Protein AF-A0AAP8KKJ9-F1 (afdb_monomer_lite)

Foldseek 3Di:
DDQDDDDDDPDPHDDPCNVCVVVVVDDDPVNDDDVVDADDDDDDDPDPDDDCPDDDCPVVVPDPRDPDDDDPVNADPDDDDPPPPD

Secondary structure (DSSP, 8-state):
-------STTS----TTHHHHHTT-SPPGGG---TT---------SSSS--------HHHHTSTT------GGGS-SS----S---

pLDDT: mean 87.43, std 14.56, range [43.12, 98.31]

InterPro domains:
  IPR000674 Aldehyde oxidase/xanthine dehydrogenase, a/b hammerhead [PF01315] (23-80)
  IPR000674 Aldehyde oxidase/xanthine dehydrogenase, a/b hammerhead [SM01008] (23-84)
  IPR036856 Aldehyde oxidase/xanthine dehydrogenase, a/b hammerhead superfamily [SSF54665] (7-81)

Radius of gyration: 22.96 Å; chains: 1; bounding box: 51×31×57 Å

Sequence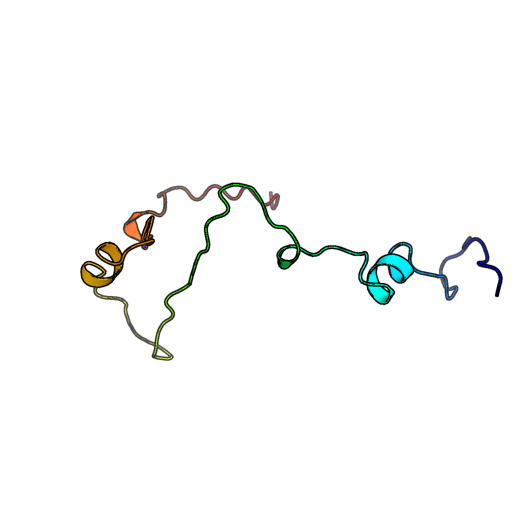 (86 aa):
MEAREATATGESCMRVDAIAKVTGRARYTDDYVMAGMCYAKYVRSPIAHGYAVSINDEQARSLPGVLAIFTWEDVPDIPFATAGHA

Structure (mmCIF, N/CA/C/O backbone):
data_AF-A0AAP8KKJ9-F1
#
_entry.id   AF-A0AAP8KKJ9-F1
#
loop_
_atom_site.group_PDB
_atom_site.id
_atom_site.type_symbol
_atom_site.label_atom_id
_atom_site.label_alt_id
_atom_site.label_comp_id
_atom_site.label_asym_id
_atom_site.label_entity_id
_atom_site.label_seq_id
_atom_site.pdbx_PDB_ins_code
_atom_site.Cartn_x
_atom_site.Cartn_y
_atom_site.Cartn_z
_atom_site.occupancy
_atom_site.B_iso_or_equiv
_atom_site.auth_seq_id
_atom_site.auth_comp_id
_atom_site.auth_asym_id
_atom_site.auth_atom_id
_atom_site.pdbx_PDB_model_num
ATOM 1 N N . MET A 1 1 ? 24.790 2.691 -34.585 1.00 48.69 1 MET A N 1
ATOM 2 C CA . MET A 1 1 ? 25.567 1.855 -33.649 1.00 48.69 1 MET A CA 1
ATOM 3 C C . MET A 1 1 ? 24.879 0.508 -33.633 1.00 48.69 1 MET A C 1
ATOM 5 O O . MET A 1 1 ? 23.774 0.421 -33.115 1.00 48.69 1 MET A O 1
ATOM 9 N N . GLU A 1 2 ? 25.425 -0.470 -34.349 1.00 53.72 2 GLU A N 1
ATOM 10 C CA . GLU A 1 2 ? 24.778 -1.777 -34.489 1.00 53.72 2 GLU A CA 1
ATOM 11 C C . GLU A 1 2 ? 24.860 -2.551 -33.171 1.00 53.72 2 GLU A C 1
ATOM 13 O O . GLU A 1 2 ? 25.909 -2.583 -32.524 1.00 53.72 2 GLU A O 1
ATOM 18 N N . ALA A 1 3 ? 23.733 -3.126 -32.749 1.00 54.19 3 ALA A N 1
ATOM 19 C CA . ALA A 1 3 ? 23.673 -3.982 -31.575 1.00 54.19 3 ALA A CA 1
ATOM 20 C C . ALA A 1 3 ? 24.402 -5.293 -31.898 1.00 54.19 3 ALA A C 1
ATOM 22 O O . ALA A 1 3 ? 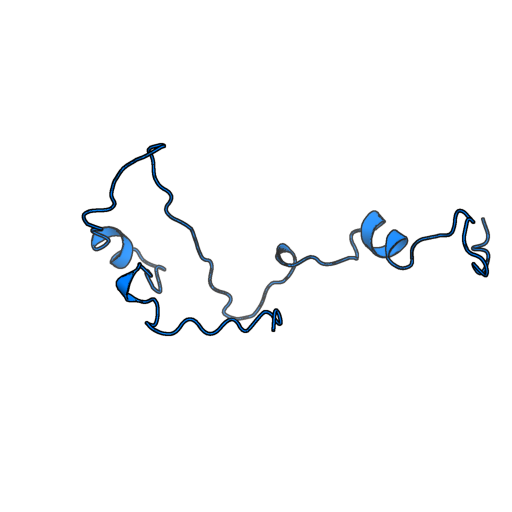23.953 -6.064 -32.741 1.00 54.19 3 ALA A O 1
ATOM 23 N N . ARG A 1 4 ? 25.552 -5.519 -31.260 1.00 59.16 4 ARG A N 1
ATOM 24 C CA . ARG A 1 4 ? 26.286 -6.783 -31.358 1.00 59.16 4 ARG A CA 1
ATOM 25 C C . ARG A 1 4 ? 25.558 -7.854 -30.546 1.00 59.16 4 ARG A C 1
ATOM 27 O O . ARG A 1 4 ? 25.154 -7.589 -29.414 1.00 59.16 4 ARG A O 1
ATOM 34 N N . GLU A 1 5 ? 25.397 -9.039 -31.123 1.00 62.22 5 GLU A N 1
ATOM 35 C CA . GLU A 1 5 ? 24.887 -10.222 -30.427 1.00 62.22 5 GLU A CA 1
ATOM 36 C C . GLU A 1 5 ? 25.884 -10.617 -29.323 1.00 62.22 5 GLU A C 1
ATOM 38 O O . GLU A 1 5 ? 27.074 -10.787 -29.586 1.00 62.22 5 GLU A O 1
ATOM 43 N N . ALA A 1 6 ? 25.428 -10.651 -28.069 1.00 61.78 6 ALA A N 1
ATOM 44 C CA . ALA A 1 6 ? 26.289 -10.875 -26.911 1.00 61.78 6 ALA A CA 1
ATOM 45 C C . ALA A 1 6 ? 26.478 -12.376 -26.674 1.00 61.78 6 ALA A C 1
ATOM 47 O O . ALA A 1 6 ? 25.542 -13.067 -26.274 1.00 61.78 6 ALA A O 1
ATOM 48 N N . THR A 1 7 ? 27.694 -12.869 -26.903 1.00 67.31 7 THR A N 1
ATOM 49 C CA . THR A 1 7 ? 28.022 -14.305 -26.839 1.00 67.31 7 THR A CA 1
ATOM 50 C C . THR A 1 7 ? 28.833 -14.717 -25.606 1.00 67.31 7 THR A C 1
ATOM 52 O O . THR A 1 7 ? 29.063 -15.910 -25.425 1.00 67.31 7 THR A O 1
ATOM 55 N N . ALA A 1 8 ? 29.285 -13.788 -24.750 1.00 65.00 8 ALA A N 1
ATOM 56 C CA . ALA A 1 8 ? 30.266 -14.117 -23.712 1.00 65.00 8 ALA A CA 1
ATOM 57 C C . ALA A 1 8 ? 30.077 -13.395 -22.367 1.00 65.00 8 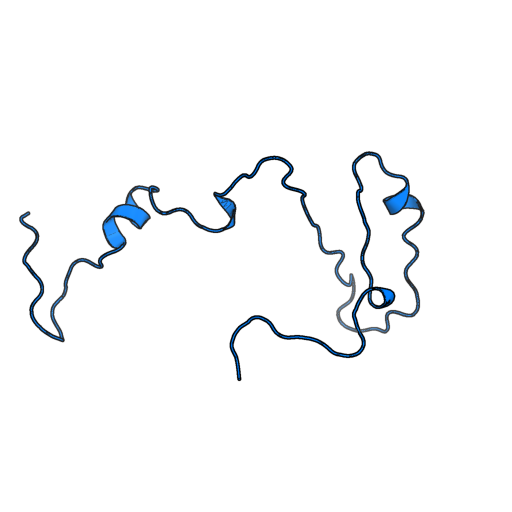ALA A C 1
ATOM 59 O O . ALA A 1 8 ? 29.733 -12.216 -22.281 1.00 65.00 8 ALA A O 1
ATOM 60 N N . THR A 1 9 ? 30.388 -14.126 -21.294 1.00 80.38 9 THR A N 1
ATOM 61 C CA . THR A 1 9 ? 30.572 -13.602 -19.936 1.00 80.38 9 THR A CA 1
ATOM 62 C C . THR A 1 9 ? 31.701 -12.570 -19.904 1.00 80.38 9 THR A C 1
ATOM 64 O O . THR A 1 9 ? 32.816 -12.876 -20.319 1.00 80.38 9 THR A O 1
ATOM 67 N N . GLY A 1 10 ? 31.433 -11.379 -19.361 1.00 82.12 10 GLY A N 1
ATOM 68 C CA . GLY A 1 10 ? 32.431 -10.315 -19.169 1.00 82.12 10 GLY A CA 1
ATOM 69 C C . GLY A 1 10 ? 32.363 -9.162 -20.177 1.00 82.12 10 GLY A C 1
ATOM 70 O O . GLY A 1 10 ? 33.024 -8.147 -19.971 1.00 82.12 10 GLY A O 1
ATOM 71 N N . GLU A 1 11 ? 31.545 -9.265 -21.227 1.00 83.44 11 GLU A N 1
ATOM 72 C CA . GLU A 1 11 ? 31.362 -8.182 -22.198 1.00 83.44 11 GLU A CA 1
ATOM 73 C C . GLU A 1 11 ? 30.282 -7.176 -21.764 1.00 83.44 11 GLU A C 1
ATOM 75 O O . GLU A 1 11 ? 29.247 -7.535 -21.195 1.00 83.44 11 GLU A O 1
ATOM 80 N N . SER A 1 12 ? 30.501 -5.893 -22.079 1.00 82.12 12 SER A N 1
ATOM 81 C CA . SER A 1 12 ? 29.489 -4.841 -21.918 1.00 82.12 12 SER A CA 1
ATOM 82 C C . SER A 1 12 ? 28.428 -4.978 -23.011 1.00 82.12 12 SER A C 1
ATOM 84 O O . SER A 1 12 ? 28.584 -4.471 -24.124 1.00 82.12 12 SER A O 1
ATOM 86 N N . CYS A 1 13 ? 27.362 -5.712 -22.701 1.00 84.69 13 CYS A N 1
ATOM 87 C CA . CYS A 1 13 ? 26.245 -5.973 -23.601 1.00 84.69 13 CYS A CA 1
ATOM 88 C C . CYS A 1 13 ? 25.005 -5.144 -23.241 1.00 84.69 13 CYS A C 1
ATOM 90 O O . CYS A 1 13 ? 24.810 -4.708 -22.103 1.00 84.69 13 CYS A O 1
ATOM 92 N N . MET A 1 14 ? 24.133 -4.922 -24.229 1.00 85.38 14 MET A N 1
ATOM 93 C CA . MET A 1 14 ? 22.853 -4.261 -23.991 1.00 85.38 14 MET A CA 1
ATOM 94 C C . MET A 1 14 ? 21.935 -5.191 -23.192 1.00 85.38 14 MET A C 1
ATOM 96 O O . MET A 1 14 ? 21.615 -6.293 -23.631 1.00 85.38 14 MET A O 1
ATOM 100 N N . ARG A 1 15 ? 21.476 -4.731 -22.025 1.00 88.12 15 ARG A N 1
ATOM 101 C CA . ARG A 1 15 ? 20.521 -5.478 -21.197 1.00 88.12 15 ARG A CA 1
ATOM 102 C C . ARG A 1 15 ? 19.184 -5.615 -21.934 1.00 88.12 15 ARG A C 1
ATOM 104 O O . ARG A 1 15 ? 18.694 -4.642 -22.506 1.00 88.12 15 ARG A O 1
ATOM 111 N N . VAL A 1 16 ? 18.572 -6.797 -21.868 1.00 89.69 16 VAL A N 1
ATOM 112 C CA . VAL A 1 16 ? 17.346 -7.149 -22.618 1.00 89.69 16 VAL A CA 1
ATOM 113 C C . VAL A 1 16 ? 16.165 -6.196 -22.387 1.00 89.69 16 VAL A C 1
ATOM 115 O O . VAL A 1 16 ? 15.354 -5.968 -23.277 1.00 89.69 16 VAL A O 1
ATOM 118 N N . ASP A 1 17 ? 16.082 -5.584 -21.210 1.00 93.38 17 ASP A N 1
ATOM 119 C CA . ASP A 1 17 ? 15.026 -4.654 -20.801 1.00 93.38 17 ASP A CA 1
ATOM 120 C C . ASP A 1 17 ? 15.461 -3.172 -20.876 1.00 93.38 17 ASP A C 1
ATOM 122 O O . ASP A 1 17 ? 14.680 -2.283 -20.524 1.00 93.38 17 ASP A O 1
ATOM 126 N N . ALA A 1 18 ? 16.699 -2.880 -21.308 1.00 94.19 18 ALA A N 1
ATOM 127 C CA . ALA A 1 18 ? 17.280 -1.537 -21.263 1.00 94.19 18 ALA A CA 1
ATOM 128 C C . ALA A 1 18 ? 16.435 -0.542 -22.054 1.00 94.19 18 ALA A C 1
ATOM 130 O O . ALA A 1 18 ? 16.041 0.493 -21.522 1.00 94.19 18 ALA A O 1
ATOM 131 N N . ILE A 1 19 ? 16.100 -0.890 -23.298 1.00 95.12 19 ILE A N 1
ATOM 132 C CA . ILE A 1 19 ? 15.325 -0.022 -24.181 1.00 95.12 19 ILE A CA 1
ATOM 133 C C . ILE A 1 19 ? 13.941 0.262 -23.589 1.00 95.12 19 ILE A C 1
ATOM 135 O O . ILE A 1 19 ? 13.522 1.416 -23.562 1.00 95.12 19 ILE A O 1
ATOM 139 N N . ALA A 1 20 ? 13.231 -0.752 -23.086 1.00 96.69 20 ALA A N 1
ATOM 140 C CA . ALA A 1 20 ? 11.904 -0.555 -22.502 1.00 96.69 20 ALA A CA 1
ATOM 141 C C . ALA A 1 20 ? 11.954 0.390 -21.289 1.00 96.69 20 ALA A C 1
ATOM 143 O O . ALA A 1 20 ? 11.112 1.278 -21.174 1.00 96.69 20 ALA A O 1
ATOM 144 N N . LYS A 1 21 ? 12.977 0.256 -20.436 1.00 96.19 21 LYS A N 1
ATOM 145 C CA . LYS A 1 21 ? 13.168 1.107 -19.254 1.00 96.19 21 LYS A CA 1
ATOM 146 C C . LYS A 1 21 ? 13.503 2.555 -19.610 1.00 96.19 21 LYS A C 1
ATOM 148 O O . LYS A 1 21 ? 12.869 3.458 -19.079 1.00 96.19 21 LYS A O 1
ATOM 153 N N . VAL A 1 22 ? 14.449 2.793 -20.523 1.00 96.38 22 VAL A N 1
ATOM 154 C CA . VAL A 1 22 ? 14.876 4.168 -20.868 1.00 96.38 22 VAL A CA 1
ATOM 155 C C . VAL A 1 22 ? 13.874 4.915 -21.748 1.00 96.38 22 VAL A C 1
ATOM 157 O O . VAL A 1 22 ? 13.923 6.136 -21.825 1.00 96.38 22 VAL A O 1
ATOM 160 N N . THR A 1 23 ? 12.960 4.199 -22.409 1.00 97.12 23 THR A N 1
ATOM 161 C CA . THR A 1 23 ? 11.901 4.801 -23.239 1.00 97.12 23 THR A CA 1
ATOM 162 C C . THR A 1 23 ? 10.568 4.966 -22.507 1.00 97.12 23 THR A C 1
ATOM 164 O O . THR A 1 23 ? 9.608 5.427 -23.116 1.00 97.12 23 THR A O 1
ATOM 167 N N . GLY A 1 24 ? 10.473 4.559 -21.236 1.00 96.12 24 GLY A N 1
ATOM 168 C CA . GLY A 1 24 ? 9.213 4.575 -20.482 1.00 96.12 24 GLY A CA 1
ATOM 169 C C . GLY A 1 24 ? 8.173 3.559 -20.972 1.00 96.12 24 GLY A C 1
ATOM 170 O O . GLY A 1 24 ? 7.001 3.662 -20.633 1.00 96.12 24 GLY A O 1
ATOM 171 N N . ARG A 1 25 ? 8.574 2.577 -21.792 1.00 96.56 25 ARG A N 1
ATOM 172 C CA . ARG A 1 25 ? 7.686 1.495 -22.254 1.00 96.56 25 ARG A CA 1
ATOM 173 C C . ARG A 1 25 ? 7.565 0.351 -21.252 1.00 96.56 25 ARG A C 1
ATOM 175 O O . ARG A 1 25 ? 6.609 -0.415 -21.324 1.00 96.56 25 ARG A O 1
ATOM 182 N N . ALA A 1 26 ? 8.542 0.199 -20.360 1.00 96.81 26 ALA A N 1
ATOM 183 C CA . ALA A 1 26 ? 8.443 -0.732 -19.246 1.00 96.81 26 ALA A CA 1
ATOM 184 C C . ALA A 1 26 ? 7.341 -0.261 -18.289 1.00 96.81 26 ALA A C 1
ATOM 186 O O . ALA A 1 26 ? 7.372 0.888 -17.861 1.00 96.81 26 ALA A O 1
ATOM 187 N N . ARG A 1 27 ? 6.403 -1.155 -17.959 1.00 96.38 27 ARG A N 1
ATOM 188 C CA . ARG A 1 27 ? 5.364 -0.917 -16.954 1.00 96.38 27 ARG A CA 1
ATOM 189 C C . ARG A 1 27 ? 5.738 -1.584 -15.639 1.00 96.38 27 ARG A C 1
ATOM 191 O O . ARG A 1 27 ? 6.069 -2.770 -15.624 1.00 96.38 27 ARG A O 1
ATOM 198 N N . TYR A 1 28 ? 5.650 -0.832 -14.559 1.00 95.38 28 TYR A N 1
ATOM 199 C CA . TYR A 1 28 ? 5.778 -1.281 -13.181 1.00 95.38 28 TYR A CA 1
ATOM 200 C C . TYR A 1 28 ? 4.394 -1.396 -12.540 1.00 95.38 28 TYR A C 1
ATOM 202 O O . TYR A 1 28 ? 3.390 -1.041 -13.152 1.00 95.38 28 TYR A O 1
ATOM 210 N N . THR A 1 29 ? 4.330 -1.924 -11.317 1.00 94.00 29 THR A N 1
ATOM 211 C CA . THR A 1 29 ? 3.068 -2.203 -10.611 1.00 94.00 29 THR A CA 1
ATOM 212 C C . THR A 1 29 ? 2.118 -1.004 -10.598 1.00 94.00 29 THR A C 1
ATOM 214 O O . THR A 1 29 ? 0.937 -1.166 -10.888 1.00 94.00 29 THR A O 1
ATOM 217 N N . ASP A 1 30 ? 2.648 0.194 -10.361 1.00 93.56 30 ASP A N 1
ATOM 218 C CA . ASP A 1 30 ? 1.853 1.420 -10.238 1.00 93.56 30 ASP A CA 1
ATOM 219 C C . ASP A 1 30 ? 1.370 1.980 -11.591 1.00 93.56 30 ASP A C 1
ATOM 221 O O . ASP A 1 30 ? 0.493 2.840 -11.620 1.00 93.56 30 ASP A O 1
ATOM 225 N N . ASP A 1 31 ? 1.893 1.479 -12.718 1.00 95.75 31 ASP A N 1
ATOM 226 C CA . ASP A 1 31 ? 1.469 1.892 -14.065 1.00 95.75 31 ASP A CA 1
ATOM 227 C C . ASP A 1 31 ? 0.200 1.158 -14.532 1.00 95.75 31 ASP A C 1
ATOM 229 O O . ASP A 1 31 ? -0.372 1.477 -15.581 1.00 95.75 31 ASP A O 1
ATOM 233 N N . TYR A 1 32 ? -0.230 0.131 -13.796 1.00 94.69 32 TYR A N 1
ATOM 234 C CA . TYR A 1 32 ? -1.420 -0.639 -14.129 1.00 94.69 32 TYR A CA 1
ATOM 235 C C . TYR A 1 32 ? -2.678 0.005 -13.545 1.00 94.69 32 TYR A C 1
ATOM 237 O O . TYR A 1 32 ? -2.747 0.355 -12.371 1.00 94.69 32 TYR A O 1
ATOM 245 N N . VAL A 1 33 ? -3.720 0.084 -14.373 1.00 95.25 33 VAL A N 1
ATOM 246 C CA . VAL A 1 33 ? -5.077 0.456 -13.963 1.00 95.25 33 VAL A CA 1
ATOM 247 C C . VAL A 1 33 ? -6.023 -0.637 -14.439 1.00 95.25 33 VAL A C 1
ATOM 249 O O . VAL A 1 33 ? -5.959 -1.062 -15.594 1.00 95.25 33 VAL A O 1
ATOM 252 N N . MET A 1 34 ? -6.897 -1.099 -13.549 1.00 95.94 34 MET A N 1
ATOM 253 C CA . MET A 1 34 ? -7.874 -2.153 -13.825 1.00 95.94 34 MET A CA 1
ATOM 254 C C . MET A 1 34 ? -9.294 -1.638 -13.593 1.00 95.94 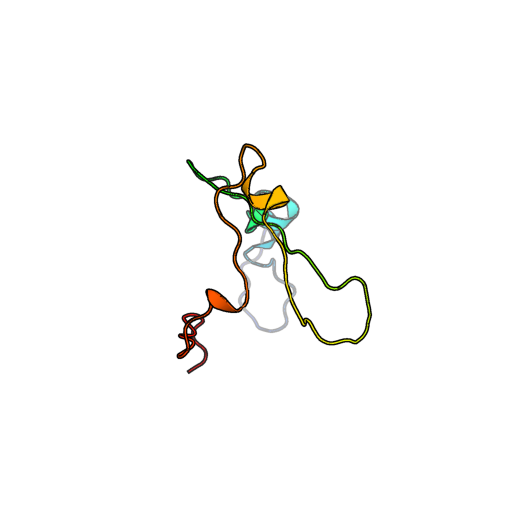34 MET A C 1
ATOM 256 O O . MET A 1 34 ? -9.529 -0.770 -12.751 1.00 95.94 34 MET A O 1
ATOM 260 N N . ALA A 1 35 ? -10.261 -2.180 -14.334 1.00 97.00 35 ALA A N 1
ATOM 261 C CA . ALA A 1 35 ? -11.667 -1.878 -14.093 1.00 97.00 35 ALA A CA 1
ATOM 262 C C . ALA A 1 35 ? -12.056 -2.324 -12.672 1.00 97.00 35 ALA A C 1
ATOM 264 O O . ALA A 1 35 ? -11.783 -3.456 -12.282 1.00 97.00 35 ALA A O 1
ATOM 265 N N . GLY A 1 36 ? -12.664 -1.423 -11.896 1.00 95.12 36 GLY A N 1
ATOM 266 C CA . GLY A 1 36 ? -13.021 -1.687 -10.497 1.00 95.12 36 GLY A CA 1
ATOM 267 C C . GLY A 1 36 ? -11.845 -1.663 -9.512 1.00 95.12 36 GLY A C 1
ATOM 268 O O . GLY A 1 36 ? -12.013 -2.083 -8.369 1.00 95.12 36 GLY A O 1
ATOM 269 N N . MET A 1 37 ? -10.662 -1.185 -9.922 1.00 96.50 37 MET A N 1
ATOM 270 C CA . MET A 1 37 ? -9.506 -1.071 -9.030 1.00 96.50 37 MET A CA 1
ATOM 271 C C . MET A 1 37 ? -9.830 -0.200 -7.812 1.00 96.50 37 MET A C 1
ATOM 273 O O . MET A 1 37 ? -10.232 0.956 -7.941 1.00 96.50 37 MET A O 1
ATOM 277 N N . CYS A 1 38 ? -9.630 -0.773 -6.630 1.00 96.19 38 CYS A N 1
ATOM 278 C CA . CYS A 1 38 ? -9.753 -0.081 -5.355 1.00 96.19 38 CYS A CA 1
ATOM 279 C C . CYS A 1 38 ? -8.379 0.412 -4.894 1.00 96.19 38 CYS A C 1
ATOM 281 O O . CYS A 1 38 ? -7.350 -0.164 -5.249 1.00 96.19 38 CYS A O 1
ATOM 283 N N . TYR A 1 39 ? -8.368 1.452 -4.065 1.00 95.19 39 TYR A N 1
ATOM 284 C CA . TYR A 1 39 ? -7.146 2.009 -3.491 1.00 95.19 39 TYR A CA 1
ATOM 285 C C . TYR A 1 39 ? -7.076 1.682 -2.003 1.00 95.19 39 TYR A C 1
ATOM 287 O O . TYR A 1 39 ? -8.073 1.790 -1.291 1.00 95.19 39 TYR A O 1
ATOM 295 N N . ALA A 1 40 ? -5.887 1.314 -1.531 1.00 95.88 40 ALA A N 1
ATOM 296 C CA . ALA A 1 40 ? -5.618 1.066 -0.120 1.00 95.88 40 ALA A CA 1
ATOM 297 C C . ALA A 1 40 ? -4.696 2.149 0.451 1.00 95.88 40 ALA A C 1
ATOM 299 O O . ALA A 1 40 ? -3.831 2.687 -0.243 1.00 95.88 40 ALA A O 1
ATOM 300 N N . LYS A 1 41 ? -4.859 2.450 1.742 1.00 94.94 41 LYS A N 1
ATOM 301 C CA . LYS A 1 41 ? -3.986 3.363 2.482 1.00 94.94 41 LYS A CA 1
ATOM 302 C C . LYS A 1 41 ? -3.655 2.777 3.845 1.00 94.94 41 LYS A C 1
ATOM 304 O O . LYS A 1 41 ? -4.546 2.374 4.583 1.00 94.94 41 LYS A O 1
ATOM 309 N N . TYR A 1 42 ? -2.374 2.805 4.194 1.00 96.00 42 TYR A N 1
ATOM 310 C CA . TYR A 1 42 ? -1.906 2.383 5.508 1.00 96.00 42 TYR A CA 1
ATOM 311 C C . TYR A 1 42 ? -2.011 3.522 6.524 1.00 96.00 42 TYR A C 1
ATOM 313 O O . TYR A 1 42 ? -1.489 4.620 6.298 1.00 96.00 42 TYR A O 1
ATOM 321 N N . VAL A 1 43 ? -2.627 3.235 7.669 1.00 95.31 43 VAL A N 1
ATOM 322 C CA . VAL A 1 43 ? -2.534 4.064 8.875 1.00 95.31 43 VAL A CA 1
ATOM 323 C C . VAL A 1 43 ? -1.349 3.551 9.688 1.00 95.31 43 VAL A C 1
ATOM 325 O O . VAL A 1 43 ? -1.305 2.384 10.063 1.00 95.31 43 VAL A O 1
ATOM 328 N N . ARG A 1 44 ? -0.346 4.407 9.902 1.00 96.06 44 ARG A N 1
ATOM 329 C CA . ARG A 1 44 ? 0.909 4.044 10.578 1.00 96.06 44 ARG A CA 1
ATOM 330 C C . ARG A 1 44 ? 0.966 4.641 11.978 1.00 96.06 44 ARG A C 1
ATOM 332 O O . ARG A 1 44 ? 0.344 5.669 12.236 1.00 96.06 44 ARG A O 1
ATOM 339 N N . SER A 1 45 ? 1.752 4.012 12.851 1.00 96.38 45 SER A N 1
ATOM 340 C CA . SER A 1 45 ? 2.016 4.528 14.197 1.00 96.38 45 SER A CA 1
ATOM 341 C C . SER A 1 45 ? 2.571 5.961 14.137 1.00 96.38 45 SER A C 1
ATOM 343 O O . SER A 1 45 ? 3.511 6.206 13.375 1.00 96.38 45 SER A O 1
ATOM 345 N N . PRO A 1 46 ? 2.045 6.899 14.945 1.00 95.94 46 PRO A N 1
ATOM 346 C CA . PRO A 1 46 ? 2.594 8.248 15.066 1.00 95.94 46 PRO A CA 1
ATOM 347 C C . PRO A 1 46 ? 3.798 8.319 16.021 1.00 95.94 46 PRO A C 1
ATOM 349 O O . PRO A 1 46 ? 4.416 9.372 16.153 1.00 95.94 46 PRO A O 1
ATOM 352 N N . ILE A 1 47 ? 4.121 7.217 16.707 1.00 97.50 47 ILE A N 1
ATOM 353 C CA . ILE A 1 47 ? 5.193 7.123 17.703 1.00 97.50 47 ILE A CA 1
ATOM 354 C C . ILE A 1 47 ? 6.173 6.003 17.351 1.00 97.50 47 ILE A C 1
ATOM 356 O O . ILE A 1 47 ? 5.809 5.019 16.706 1.00 97.50 47 ILE A O 1
ATOM 360 N N . ALA A 1 48 ? 7.416 6.138 17.814 1.00 98.00 48 ALA A N 1
ATOM 361 C CA . ALA A 1 48 ? 8.468 5.156 17.558 1.00 98.00 48 ALA A CA 1
ATOM 362 C C . ALA A 1 48 ? 8.245 3.822 18.294 1.00 98.00 48 ALA A C 1
ATOM 364 O O . ALA A 1 48 ? 8.626 2.775 17.779 1.00 98.00 48 ALA A O 1
ATOM 365 N N . HIS A 1 49 ? 7.638 3.852 19.487 1.00 98.31 49 HIS A N 1
ATOM 366 C CA . HIS A 1 49 ? 7.381 2.660 20.292 1.00 98.31 49 HIS A CA 1
ATOM 367 C C . HIS A 1 49 ? 6.157 2.847 21.193 1.00 98.31 49 HIS A C 1
ATOM 369 O O . HIS A 1 49 ? 6.015 3.879 21.848 1.00 98.31 49 HIS A O 1
ATOM 375 N N . GLY A 1 50 ? 5.301 1.832 21.258 1.00 96.06 50 GLY A N 1
ATOM 376 C CA . GLY A 1 50 ? 4.119 1.793 22.111 1.00 96.06 50 GLY A CA 1
ATOM 377 C C . GLY A 1 50 ? 3.256 0.575 21.799 1.00 96.06 50 GLY A C 1
ATOM 378 O O . GLY A 1 50 ? 3.538 -0.169 20.861 1.00 96.06 50 GLY A O 1
ATOM 379 N N . TYR A 1 51 ? 2.201 0.384 22.585 1.00 96.19 51 TYR A N 1
ATOM 380 C CA . TYR A 1 51 ? 1.231 -0.689 22.376 1.00 96.19 51 TYR A CA 1
ATOM 381 C C . TYR A 1 51 ? -0.019 -0.150 21.678 1.00 96.19 51 TYR A C 1
ATOM 383 O O . TYR A 1 51 ? -0.561 0.882 22.079 1.00 96.19 51 TYR A O 1
ATOM 391 N N . ALA A 1 52 ? -0.502 -0.867 20.663 1.00 93.62 52 ALA A N 1
ATOM 392 C CA . ALA A 1 52 ? -1.821 -0.634 20.087 1.00 93.62 52 ALA A CA 1
ATOM 393 C C . ALA A 1 52 ? -2.876 -1.283 20.997 1.00 93.62 52 ALA A C 1
ATOM 395 O O . ALA A 1 52 ? -3.120 -2.481 20.911 1.00 93.62 52 ALA A O 1
ATOM 396 N N . VAL A 1 53 ? -3.446 -0.504 21.922 1.00 95.12 53 VAL A N 1
ATOM 397 C CA . VAL A 1 53 ? -4.434 -1.004 22.902 1.00 95.12 53 VAL A CA 1
ATOM 398 C C . VAL A 1 53 ? -5.839 -1.091 22.302 1.00 95.12 53 VAL A C 1
ATOM 400 O O . VAL A 1 53 ? -6.610 -1.973 22.658 1.00 95.12 53 VAL A O 1
ATOM 403 N N . SER A 1 54 ? -6.187 -0.163 21.410 1.00 94.00 54 SER A N 1
ATOM 404 C CA . SER A 1 54 ? -7.470 -0.149 20.703 1.00 94.00 54 SER A CA 1
ATOM 405 C C . SER A 1 54 ? -7.363 0.646 19.401 1.00 94.00 54 SER A C 1
ATOM 407 O O . SER A 1 54 ? -6.486 1.504 19.261 1.00 94.00 54 SER A O 1
ATOM 409 N N . ILE A 1 55 ? -8.267 0.366 18.460 1.00 94.69 55 ILE A N 1
ATOM 410 C CA . ILE A 1 55 ? -8.498 1.154 17.246 1.00 94.69 55 ILE A CA 1
ATOM 411 C C . ILE A 1 55 ? -9.994 1.483 17.199 1.00 94.69 55 ILE A C 1
ATOM 413 O O . ILE A 1 55 ? -10.818 0.582 17.306 1.00 94.69 55 ILE A O 1
ATOM 417 N N . ASN A 1 56 ? -10.339 2.764 17.045 1.00 94.94 56 ASN A N 1
ATOM 418 C CA . ASN A 1 56 ? -11.694 3.198 16.696 1.00 94.94 56 ASN A CA 1
ATOM 419 C C . ASN A 1 56 ? -11.662 3.728 15.260 1.00 94.94 56 ASN A C 1
ATOM 421 O O . ASN A 1 56 ? -10.959 4.699 14.969 1.00 94.94 56 ASN A O 1
ATOM 425 N N . ASP A 1 57 ? -12.415 3.082 14.377 1.00 95.56 57 ASP A N 1
ATOM 426 C CA . ASP A 1 57 ? -12.490 3.401 12.958 1.00 95.56 57 ASP A CA 1
ATOM 427 C C . ASP A 1 57 ? -13.897 3.828 12.495 1.00 95.56 57 ASP A C 1
ATOM 429 O O . ASP A 1 57 ? -14.120 3.997 11.296 1.00 95.56 57 ASP A O 1
ATOM 433 N N . GLU A 1 58 ? -14.828 4.085 13.424 1.00 96.31 58 GLU A N 1
ATOM 434 C CA . GLU A 1 58 ? -16.238 4.403 13.140 1.00 96.31 58 GLU A CA 1
ATOM 435 C C . GLU A 1 58 ? -16.386 5.572 12.159 1.00 96.31 58 GLU A C 1
ATOM 437 O O . GLU A 1 58 ? -17.102 5.485 11.157 1.00 96.31 58 GLU A O 1
ATOM 442 N N . GLN A 1 59 ? -15.655 6.663 12.409 1.00 96.81 59 GLN A N 1
ATOM 443 C CA . GLN A 1 59 ? -15.684 7.836 11.536 1.00 96.81 59 GLN A CA 1
ATOM 444 C C . GLN A 1 59 ? -15.185 7.496 10.133 1.00 96.81 59 GLN A C 1
ATOM 446 O O . GLN A 1 59 ? -15.812 7.886 9.151 1.00 96.81 59 GLN A O 1
ATOM 451 N N . ALA A 1 60 ? -14.092 6.738 10.029 1.00 96.00 60 ALA A N 1
ATOM 452 C CA . ALA A 1 60 ? -13.524 6.358 8.744 1.00 96.00 60 ALA A CA 1
ATOM 453 C C . ALA A 1 60 ? -14.473 5.442 7.954 1.00 96.00 60 ALA A C 1
ATOM 455 O O . ALA A 1 60 ? -14.639 5.653 6.755 1.00 96.00 60 ALA A O 1
ATOM 456 N N . ARG A 1 61 ? -15.161 4.497 8.613 1.00 96.00 61 ARG A N 1
ATOM 457 C CA . ARG A 1 61 ? -16.171 3.632 7.972 1.00 96.00 61 ARG A CA 1
ATOM 458 C C . ARG A 1 61 ? -17.358 4.416 7.411 1.00 96.00 61 ARG A C 1
ATOM 460 O O . ARG A 1 61 ? -17.946 3.992 6.424 1.00 96.00 61 ARG A O 1
ATOM 467 N N . SER A 1 62 ? -17.706 5.551 8.019 1.00 96.69 62 SER A N 1
ATOM 468 C CA . SER A 1 62 ? -18.824 6.391 7.565 1.00 96.69 62 SER A CA 1
ATOM 469 C C . SER A 1 62 ? -18.504 7.292 6.365 1.00 96.69 62 SER A C 1
ATOM 471 O O . SER A 1 62 ? -19.411 7.905 5.800 1.00 96.69 62 SER A O 1
ATOM 473 N N . LEU A 1 63 ? -17.233 7.399 5.962 1.00 97.62 63 LEU A N 1
ATOM 474 C CA . LEU A 1 63 ? -16.842 8.266 4.855 1.00 97.62 63 LEU A CA 1
ATOM 475 C C . LEU A 1 63 ? -17.296 7.682 3.505 1.00 97.62 63 LEU A C 1
ATOM 477 O O . LEU A 1 63 ? -17.032 6.510 3.219 1.00 97.62 63 LEU A O 1
ATOM 481 N N . PRO A 1 64 ? -17.903 8.493 2.616 1.00 97.69 64 PRO A N 1
ATOM 482 C CA . PRO A 1 64 ? -18.228 8.055 1.265 1.00 97.69 64 PRO A CA 1
ATOM 483 C C . PRO A 1 64 ? -16.988 7.550 0.516 1.00 97.69 64 PRO A C 1
ATOM 485 O O . PRO A 1 64 ? -15.958 8.220 0.477 1.00 97.69 64 PRO A O 1
ATOM 488 N N . GLY A 1 65 ? -1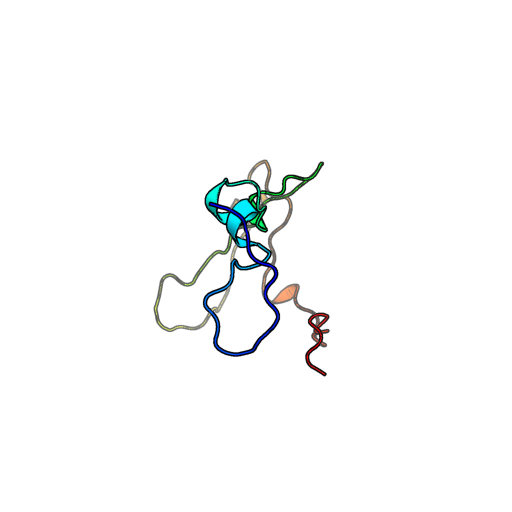7.100 6.375 -0.107 1.00 96.44 65 GLY A N 1
ATOM 489 C CA . GLY A 1 65 ? -16.020 5.760 -0.887 1.00 96.44 65 GLY A CA 1
ATOM 490 C C . GLY A 1 65 ? -15.079 4.850 -0.090 1.00 96.44 65 GLY A C 1
ATOM 491 O O . GLY A 1 65 ? -14.253 4.173 -0.700 1.00 96.44 65 GLY A O 1
ATOM 492 N N . VAL A 1 66 ? -15.213 4.771 1.238 1.00 97.62 66 VAL A N 1
ATOM 493 C CA . VAL A 1 66 ? -14.531 3.738 2.029 1.00 97.62 66 VAL A CA 1
ATOM 494 C C . VAL A 1 66 ? -15.275 2.417 1.860 1.00 97.62 66 VAL A C 1
ATOM 496 O O . VAL A 1 66 ? -16.441 2.297 2.219 1.00 97.62 66 VAL A O 1
ATOM 499 N N . LEU A 1 67 ? -14.593 1.427 1.282 1.00 97.06 67 LEU A N 1
ATOM 500 C CA . LEU A 1 67 ? -15.174 0.106 1.023 1.00 97.06 67 LEU A CA 1
ATOM 501 C C . LEU A 1 67 ? -14.983 -0.858 2.195 1.00 97.06 67 LEU A C 1
ATOM 503 O O . LEU A 1 67 ? -15.862 -1.663 2.481 1.00 97.06 67 LEU A O 1
ATOM 507 N N . ALA A 1 68 ? -13.828 -0.791 2.857 1.00 96.38 68 ALA A N 1
ATOM 508 C CA . ALA A 1 68 ? -13.480 -1.639 3.987 1.00 96.38 68 ALA A CA 1
ATOM 509 C C . ALA A 1 68 ? -12.347 -1.007 4.806 1.00 96.38 68 ALA A C 1
ATOM 511 O O . ALA A 1 68 ? -11.553 -0.221 4.284 1.00 96.38 68 ALA A O 1
ATOM 512 N N . ILE A 1 69 ? -12.262 -1.394 6.077 1.00 96.56 69 ILE A N 1
ATOM 513 C CA . ILE A 1 69 ? -11.125 -1.131 6.960 1.00 96.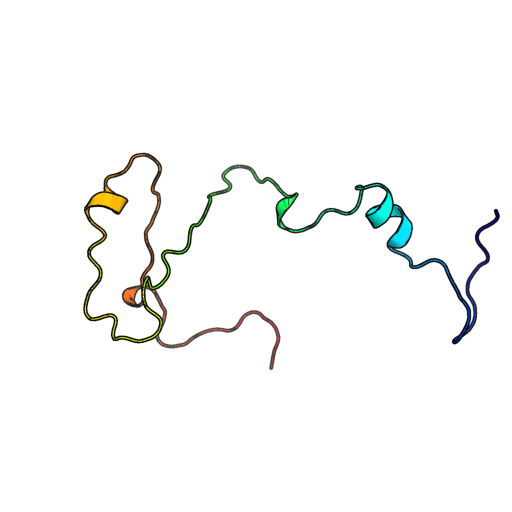56 69 ILE A CA 1
ATOM 514 C C . ILE A 1 69 ? -10.734 -2.462 7.579 1.00 96.56 69 ILE A C 1
ATOM 516 O O . ILE A 1 69 ? -11.596 -3.144 8.136 1.00 96.56 69 ILE A O 1
ATOM 520 N N . PHE A 1 70 ? -9.452 -2.794 7.453 1.00 95.31 70 PHE A N 1
ATOM 521 C CA . PHE A 1 70 ? -8.866 -4.028 7.957 1.00 95.31 70 PHE A CA 1
ATOM 522 C C . PHE A 1 70 ? -7.944 -3.728 9.135 1.00 95.31 70 PHE A C 1
ATOM 524 O O . PHE A 1 70 ? -7.157 -2.776 9.091 1.00 95.31 70 PHE A O 1
ATOM 531 N N . THR A 1 71 ? -8.031 -4.551 10.172 1.00 93.88 71 THR A N 1
ATOM 532 C CA . THR A 1 71 ? -7.228 -4.469 11.394 1.00 93.88 71 THR A CA 1
ATOM 533 C C . THR A 1 71 ? -6.549 -5.811 11.680 1.00 93.88 71 THR A C 1
ATOM 535 O O . THR A 1 71 ? -6.511 -6.696 10.825 1.00 93.88 71 THR A O 1
ATOM 538 N N . TRP A 1 72 ? -5.980 -5.973 12.880 1.00 91.50 72 TRP A N 1
ATOM 539 C CA . TRP A 1 72 ? -5.426 -7.262 13.303 1.00 91.50 72 TRP A CA 1
ATOM 540 C C . TRP A 1 72 ? -6.510 -8.341 13.449 1.00 91.50 72 TRP A C 1
ATOM 542 O O . TRP A 1 72 ? -6.184 -9.520 13.381 1.00 91.50 72 TRP A O 1
ATOM 552 N N . GLU A 1 73 ? -7.777 -7.952 13.627 1.00 91.69 73 GLU A N 1
ATOM 553 C CA . GLU A 1 73 ? -8.904 -8.878 13.795 1.00 91.69 73 GLU A CA 1
ATOM 554 C C . GLU A 1 73 ? -9.270 -9.613 12.498 1.00 91.69 73 GLU A C 1
ATOM 556 O O . GLU A 1 73 ? -9.859 -10.689 12.544 1.00 91.69 73 GLU A O 1
ATOM 561 N N . ASP A 1 74 ? -8.890 -9.067 11.339 1.00 92.56 74 ASP A N 1
ATOM 562 C CA . ASP A 1 74 ? -9.186 -9.646 10.023 1.00 92.56 74 ASP A CA 1
ATOM 563 C C . ASP A 1 74 ? -8.096 -10.622 9.537 1.00 92.56 74 ASP A C 1
ATOM 565 O O . ASP A 1 74 ? -8.204 -11.205 8.454 1.00 92.56 74 ASP A O 1
ATOM 569 N N . VAL A 1 75 ? -7.013 -10.780 10.305 1.00 89.56 75 VAL A N 1
ATOM 570 C CA . VAL A 1 75 ? -5.891 -11.655 9.953 1.00 89.56 75 VAL A CA 1
ATOM 571 C C . VAL A 1 75 ? -6.222 -13.096 10.363 1.00 89.56 75 VAL A C 1
ATOM 573 O O . VAL A 1 75 ? -6.545 -13.330 11.525 1.00 89.56 75 VAL A O 1
ATOM 576 N N . PRO A 1 76 ? -6.120 -14.086 9.456 1.00 88.75 76 PRO A N 1
ATOM 577 C CA . PRO A 1 76 ? -6.381 -15.479 9.805 1.00 88.75 76 PRO A CA 1
ATOM 578 C C . PRO A 1 76 ? -5.314 -16.039 10.757 1.00 88.75 76 PRO A C 1
ATOM 580 O O . PRO A 1 76 ? -4.127 -15.748 10.601 1.00 88.75 76 PRO A O 1
ATOM 583 N N . ASP A 1 77 ? -5.724 -16.929 11.668 1.00 86.19 77 ASP A N 1
ATOM 584 C CA . ASP A 1 77 ? -4.831 -17.587 12.641 1.00 86.19 77 ASP A CA 1
ATOM 585 C C . ASP A 1 77 ? -3.681 -18.361 11.982 1.00 86.19 77 ASP A C 1
ATOM 587 O O . ASP A 1 77 ? -2.577 -18.452 12.520 1.00 86.19 77 ASP A O 1
ATOM 591 N N . ILE A 1 78 ? -3.945 -18.938 10.806 1.00 84.44 78 ILE A N 1
ATOM 592 C CA . ILE A 1 78 ? -2.954 -19.661 10.012 1.00 84.44 78 ILE A CA 1
ATOM 593 C C . ILE A 1 78 ? -2.591 -18.788 8.806 1.00 84.44 78 ILE A C 1
ATOM 595 O O . ILE A 1 78 ? -3.359 -18.730 7.839 1.00 84.44 78 ILE A O 1
ATOM 599 N N . PRO A 1 79 ? -1.427 -18.116 8.822 1.00 73.88 79 PRO A N 1
ATOM 600 C CA . PRO A 1 79 ? -0.992 -17.314 7.693 1.00 73.88 79 PRO A CA 1
ATOM 601 C C . PRO A 1 79 ? -0.583 -18.234 6.541 1.00 73.88 79 PRO A C 1
ATOM 603 O O . PRO A 1 79 ? 0.342 -19.037 6.659 1.00 73.88 79 PRO A O 1
ATOM 606 N N . PHE A 1 80 ? -1.254 -18.104 5.398 1.00 69.81 80 PHE A N 1
ATOM 607 C CA . PHE A 1 80 ? -0.842 -18.783 4.175 1.00 69.81 80 PHE A CA 1
ATOM 608 C C . PHE A 1 80 ? 0.029 -17.845 3.333 1.00 69.81 80 PHE A C 1
ATOM 610 O O . PHE A 1 80 ? -0.467 -16.895 2.726 1.00 69.81 80 PHE A O 1
ATOM 617 N N . ALA A 1 81 ? 1.338 -18.098 3.286 1.00 63.31 81 ALA A N 1
ATOM 618 C CA . ALA A 1 81 ? 2.237 -17.370 2.398 1.00 63.31 81 ALA A CA 1
ATOM 619 C C . ALA A 1 81 ? 2.117 -17.926 0.968 1.00 63.31 81 ALA A C 1
ATOM 621 O O . ALA A 1 81 ? 2.672 -18.971 0.646 1.00 63.31 81 ALA A O 1
ATOM 622 N N . THR A 1 82 ? 1.413 -17.216 0.083 1.00 60.62 82 THR A N 1
ATOM 623 C CA . THR A 1 82 ? 1.369 -17.537 -1.360 1.00 60.62 82 THR A CA 1
ATOM 624 C C . THR A 1 82 ? 2.651 -17.150 -2.100 1.00 60.62 82 THR A C 1
ATOM 626 O O . THR A 1 82 ? 2.877 -17.595 -3.224 1.00 60.62 82 THR A O 1
ATOM 629 N N . ALA A 1 83 ? 3.516 -16.340 -1.488 1.00 60.31 83 ALA A N 1
ATOM 630 C CA . ALA A 1 83 ? 4.789 -15.935 -2.066 1.00 60.31 83 ALA A CA 1
ATOM 631 C C . ALA A 1 83 ? 5.863 -17.010 -1.821 1.00 60.31 83 ALA A C 1
ATOM 633 O O . ALA A 1 83 ? 6.731 -16.805 -0.988 1.00 60.31 83 ALA A O 1
ATOM 634 N N . GLY A 1 84 ? 5.749 -18.155 -2.501 1.00 50.59 84 GLY A N 1
ATOM 635 C CA . GLY A 1 84 ? 6.809 -19.096 -2.918 1.00 50.59 84 GLY A CA 1
ATOM 636 C C . GLY A 1 84 ? 8.115 -19.285 -2.119 1.00 50.59 84 GLY A C 1
ATOM 637 O O . GLY A 1 84 ? 9.118 -19.595 -2.749 1.00 50.59 84 GLY A O 1
ATOM 638 N N . HIS A 1 85 ? 8.145 -19.127 -0.795 1.00 50.09 85 HIS A N 1
ATOM 639 C CA . HIS A 1 85 ? 9.332 -19.360 0.046 1.00 50.09 85 HIS A CA 1
ATOM 640 C C . HIS A 1 85 ? 9.187 -20.633 0.899 1.00 50.09 85 HIS A C 1
ATOM 642 O O . HIS A 1 85 ? 9.364 -20.586 2.117 1.00 50.09 85 HIS A O 1
ATOM 648 N N . ALA A 1 86 ? 8.829 -21.752 0.262 1.00 43.12 86 ALA A N 1
ATOM 649 C CA . ALA A 1 86 ? 9.015 -23.087 0.837 1.00 43.12 86 ALA A CA 1
ATOM 650 C C . ALA A 1 86 ? 10.374 -23.651 0.405 1.00 43.12 86 ALA A C 1
ATOM 652 O O . ALA A 1 86 ? 10.748 -23.412 -0.767 1.00 43.12 86 ALA A O 1
#

Organism: NCBI:txid158836